Protein AF-A0A0B1PHY6-F1 (afdb_monomer_lite)

Foldseek 3Di:
DDAKDWDADLCQHTDDIDGDPVDDVVVVVVVVVVVSVVSNVDDPPDDQWDWDDDPPDIDTDGHDDD

InterPro domains:
  IPR010908 Longin domain [PS50859] (6-66)
  IPR011012 Longin-like domain superfamily [SSF64356] (1-62)
  IPR044565 Vesicle-trafficking protein Sec22 [PTHR45837] (1-62)

Radius of gyration: 12.09 Å; chains: 1; bounding box: 32×21×33 Å

Structure (mmCIF, N/CA/C/O backbone):
data_AF-A0A0B1PHY6-F1
#
_entry.id   AF-A0A0B1PHY6-F1
#
loop_
_atom_site.group_PDB
_atom_site.id
_atom_site.type_symbol
_atom_site.label_atom_id
_atom_site.label_alt_id
_atom_site.label_comp_id
_atom_site.label_asym_id
_atom_site.label_entity_id
_atom_site.label_seq_id
_atom_site.pdbx_PDB_ins_code
_atom_site.Cartn_x
_atom_site.Cartn_y
_atom_site.Cartn_z
_atom_site.occupancy
_atom_site.B_iso_or_equiv
_atom_site.auth_seq_id
_atom_site.auth_comp_id
_atom_site.auth_asym_id
_atom_site.auth_atom_id
_atom_site.pdbx_PDB_model_num
ATOM 1 N N . MET A 1 1 ? -2.211 13.814 10.929 1.00 81.12 1 MET A N 1
ATOM 2 C CA . MET A 1 1 ? -1.860 12.630 11.744 1.00 81.12 1 MET A CA 1
ATOM 3 C C . MET A 1 1 ? -1.715 11.440 10.802 1.00 81.12 1 MET A C 1
ATOM 5 O O . MET A 1 1 ? -2.353 11.473 9.757 1.00 81.12 1 MET A O 1
ATOM 9 N N . ILE A 1 2 ? -0.851 10.462 11.090 1.00 85.50 2 ILE A N 1
ATOM 10 C CA . ILE A 1 2 ? -0.647 9.288 10.219 1.00 85.50 2 ILE A CA 1
ATOM 11 C C . ILE A 1 2 ? -1.499 8.139 10.755 1.00 85.50 2 ILE A C 1
ATOM 13 O O . ILE A 1 2 ? -1.333 7.761 11.903 1.00 85.50 2 ILE A O 1
ATOM 17 N N . HIS A 1 3 ? -2.383 7.593 9.920 1.00 88.88 3 HIS A N 1
ATOM 18 C CA . HIS A 1 3 ? -3.331 6.543 10.320 1.00 88.88 3 HIS A CA 1
ATOM 19 C C . HIS A 1 3 ? -2.818 5.123 10.043 1.00 88.88 3 HIS A C 1
ATOM 21 O O . HIS A 1 3 ? -3.155 4.165 10.734 1.00 88.88 3 HIS A O 1
ATOM 27 N N . SER A 1 4 ? -2.038 4.957 8.975 1.00 90.81 4 SER A N 1
ATOM 28 C CA . SER A 1 4 ? -1.468 3.672 8.585 1.00 90.81 4 SER A CA 1
ATOM 29 C C . SER A 1 4 ? -0.247 3.889 7.705 1.00 90.81 4 SER A C 1
ATOM 31 O O . SER A 1 4 ? -0.252 4.759 6.832 1.00 90.81 4 SER A O 1
ATOM 33 N N . THR A 1 5 ? 0.772 3.063 7.920 1.00 93.25 5 THR A N 1
ATOM 34 C CA . THR A 1 5 ? 1.982 3.015 7.104 1.00 93.25 5 THR A CA 1
ATOM 35 C C . THR A 1 5 ? 2.160 1.594 6.599 1.00 93.25 5 THR A C 1
ATOM 37 O O . THR A 1 5 ? 2.045 0.635 7.358 1.00 93.25 5 THR A O 1
ATOM 40 N N . GLN A 1 6 ? 2.460 1.441 5.314 1.00 93.75 6 GLN A N 1
ATOM 41 C CA . GLN A 1 6 ? 2.677 0.140 4.698 1.00 93.75 6 GLN A CA 1
ATOM 42 C C . GLN A 1 6 ? 3.888 0.194 3.769 1.00 93.75 6 GLN A C 1
ATOM 44 O O . GLN A 1 6 ? 4.039 1.123 2.981 1.00 93.75 6 GLN A O 1
ATOM 49 N N . ILE A 1 7 ? 4.708 -0.852 3.825 1.00 94.31 7 ILE A N 1
ATOM 50 C CA . ILE A 1 7 ? 5.783 -1.120 2.874 1.00 94.31 7 ILE A CA 1
ATOM 51 C C . ILE A 1 7 ? 5.436 -2.412 2.140 1.00 94.31 7 ILE A C 1
ATOM 53 O O . ILE A 1 7 ? 5.205 -3.463 2.745 1.00 94.31 7 ILE A O 1
ATOM 57 N N . SER A 1 8 ? 5.410 -2.342 0.818 1.00 93.81 8 SER A N 1
ATOM 58 C CA . SER A 1 8 ? 5.149 -3.487 -0.049 1.00 93.81 8 SER A CA 1
ATOM 59 C C . SER A 1 8 ? 6.003 -3.417 -1.298 1.00 93.81 8 SER A C 1
ATOM 61 O O . SER A 1 8 ? 6.365 -2.336 -1.764 1.00 93.81 8 SER A O 1
ATOM 63 N N . ARG A 1 9 ? 6.296 -4.584 -1.859 1.00 91.31 9 ARG A N 1
ATOM 64 C CA . ARG A 1 9 ? 6.964 -4.701 -3.149 1.00 91.31 9 ARG A CA 1
ATOM 65 C C . ARG A 1 9 ? 5.973 -4.387 -4.282 1.00 91.31 9 ARG A C 1
ATOM 67 O O . ARG A 1 9 ? 4.762 -4.525 -4.115 1.00 91.31 9 ARG A O 1
ATOM 74 N N . LEU A 1 10 ? 6.492 -3.958 -5.435 1.00 89.19 10 LEU A N 1
ATOM 75 C CA . LEU A 1 10 ? 5.700 -3.553 -6.611 1.00 89.19 10 LEU A CA 1
ATOM 76 C C . LEU A 1 10 ? 4.802 -4.660 -7.191 1.00 89.19 10 LEU A C 1
ATOM 78 O O . LEU A 1 10 ? 3.885 -4.371 -7.944 1.00 89.19 10 LEU A O 1
ATOM 82 N N . ASP A 1 11 ? 5.037 -5.922 -6.846 1.00 87.00 11 ASP A N 1
ATOM 83 C CA . ASP A 1 11 ? 4.169 -7.048 -7.206 1.00 87.00 11 ASP A CA 1
ATOM 84 C C . ASP A 1 11 ? 2.992 -7.246 -6.231 1.00 87.00 11 ASP A C 1
ATOM 86 O O . ASP A 1 11 ? 2.218 -8.193 -6.362 1.00 87.00 11 ASP A O 1
ATOM 90 N N . GLY A 1 12 ? 2.847 -6.358 -5.245 1.00 85.44 12 GLY A N 1
ATOM 91 C CA . GLY A 1 12 ? 1.774 -6.384 -4.257 1.00 85.44 12 GLY A CA 1
ATOM 92 C C . GLY A 1 12 ? 2.067 -7.243 -3.027 1.00 85.44 12 GLY A C 1
ATOM 93 O O . GLY A 1 12 ? 1.193 -7.358 -2.164 1.00 85.44 12 GLY A O 1
ATOM 94 N N . LEU A 1 13 ? 3.270 -7.819 -2.903 1.00 91.12 13 LEU A N 1
ATOM 95 C CA . LEU A 1 13 ? 3.666 -8.530 -1.689 1.00 91.12 13 LEU A CA 1
ATOM 96 C C . LEU A 1 13 ? 3.890 -7.530 -0.546 1.00 91.12 13 LEU A C 1
ATOM 98 O O . LEU A 1 13 ? 4.776 -6.675 -0.609 1.00 91.12 13 LEU A O 1
ATOM 102 N N . MET A 1 14 ? 3.092 -7.648 0.513 1.00 91.81 14 MET A N 1
ATOM 103 C CA . MET A 1 14 ? 3.285 -6.877 1.740 1.00 91.81 14 MET A CA 1
ATOM 104 C C . MET A 1 14 ? 4.546 -7.317 2.481 1.00 91.81 14 MET A C 1
ATOM 106 O O . MET A 1 14 ? 4.741 -8.508 2.701 1.00 91.81 14 MET A O 1
ATOM 110 N N . LEU A 1 15 ? 5.372 -6.346 2.883 1.00 94.31 15 LEU A N 1
ATOM 111 C CA . LEU A 1 15 ? 6.600 -6.578 3.649 1.00 94.31 15 LEU A CA 1
ATOM 112 C C . LEU A 1 15 ? 6.428 -6.162 5.111 1.00 94.31 15 LEU A C 1
ATOM 114 O O . LEU A 1 15 ? 6.806 -6.901 6.013 1.00 94.31 15 LEU A O 1
ATOM 118 N N . CYS A 1 16 ? 5.852 -4.982 5.341 1.00 94.44 16 CYS A N 1
ATOM 119 C CA . CYS A 1 16 ? 5.615 -4.439 6.673 1.00 94.44 16 CYS A CA 1
ATOM 120 C C . CYS A 1 16 ? 4.364 -3.553 6.663 1.00 94.44 16 CYS A C 1
ATOM 122 O O . CYS A 1 16 ? 4.077 -2.891 5.663 1.00 94.44 16 CYS A O 1
ATOM 124 N N . ALA A 1 17 ? 3.626 -3.528 7.767 1.00 92.38 17 ALA A N 1
ATOM 125 C CA . ALA A 1 17 ? 2.552 -2.574 7.994 1.00 92.38 17 ALA A CA 1
ATOM 126 C C . ALA A 1 17 ? 2.466 -2.195 9.467 1.00 92.38 17 ALA A C 1
ATOM 128 O O . ALA A 1 17 ? 2.690 -3.026 10.345 1.00 92.38 17 ALA A O 1
ATOM 129 N N . SER A 1 18 ? 2.058 -0.957 9.704 1.00 90.38 18 SER A N 1
ATOM 130 C CA . SER A 1 18 ? 1.560 -0.473 10.980 1.00 90.38 18 SER A CA 1
ATOM 131 C C . SER A 1 18 ? 0.243 0.269 10.757 1.00 90.38 18 SER A C 1
ATOM 133 O O . SER A 1 18 ? 0.019 0.919 9.727 1.00 90.38 18 SER A O 1
ATOM 135 N N . VAL A 1 19 ? -0.668 0.129 11.709 1.00 87.62 19 VAL A N 1
ATOM 136 C CA . VAL A 1 19 ? -1.961 0.812 11.731 1.00 87.62 19 VAL A CA 1
ATOM 137 C C . VAL A 1 19 ? -2.114 1.390 13.126 1.00 87.62 19 VAL A C 1
ATOM 139 O O . VAL A 1 19 ? -1.780 0.714 14.095 1.00 87.62 19 VAL A O 1
ATOM 142 N N . ASP A 1 20 ? -2.580 2.629 13.211 1.00 83.00 20 ASP A N 1
ATOM 143 C CA . ASP A 1 20 ? -2.973 3.226 14.482 1.00 83.00 20 ASP A CA 1
ATOM 144 C C . ASP A 1 20 ? -4.366 2.699 14.871 1.00 83.00 20 ASP A C 1
ATOM 146 O O . ASP A 1 20 ? -5.337 2.892 14.133 1.00 83.00 20 ASP A O 1
ATOM 150 N N . GLU A 1 21 ? -4.450 1.959 15.978 1.00 69.19 21 GLU A N 1
ATOM 151 C CA . GLU A 1 21 ? -5.668 1.267 16.431 1.00 69.19 21 GLU A CA 1
ATOM 152 C C . GLU A 1 21 ? -6.688 2.213 17.081 1.00 69.19 21 GLU A C 1
ATOM 154 O O . GLU A 1 21 ? -7.868 1.873 17.171 1.00 69.19 21 GLU A O 1
ATOM 159 N N . GLU A 1 22 ? -6.286 3.425 17.481 1.00 67.06 22 GLU A N 1
ATOM 160 C CA . GLU A 1 22 ? -7.188 4.381 18.141 1.00 67.06 22 GLU A CA 1
ATOM 161 C C . GLU A 1 22 ? -8.221 5.002 17.179 1.00 67.06 22 GLU A C 1
ATOM 163 O O . GLU A 1 22 ? -9.153 5.689 17.607 1.00 67.06 22 GLU A O 1
ATOM 168 N N . GLN A 1 23 ? -8.098 4.765 15.867 1.00 61.06 23 GLN A N 1
ATOM 169 C CA . GLN A 1 23 ? -8.922 5.417 14.851 1.00 61.06 23 GLN A CA 1
ATOM 170 C C . GLN A 1 23 ? -9.847 4.467 14.094 1.00 61.06 23 GLN A C 1
ATOM 172 O O . GLN A 1 23 ? -9.425 3.564 13.382 1.00 61.06 23 GLN A O 1
ATOM 177 N N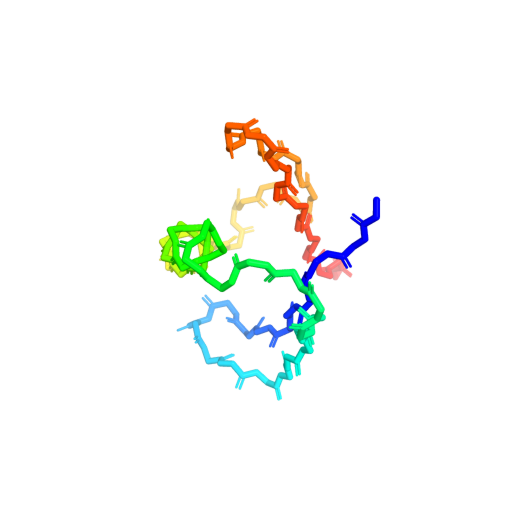 . ASN A 1 24 ? -11.140 4.776 14.225 1.00 65.81 24 ASN A N 1
ATOM 178 C CA . ASN A 1 24 ? -12.322 4.205 13.579 1.00 65.81 24 ASN A CA 1
ATOM 179 C C . ASN A 1 24 ? -12.027 3.268 12.380 1.00 65.81 24 ASN A C 1
ATOM 181 O O . ASN A 1 24 ? -11.960 3.702 11.223 1.00 65.81 24 ASN A O 1
ATOM 185 N N . GLU A 1 25 ? -11.883 1.965 12.656 1.00 67.12 25 GLU A N 1
ATOM 186 C CA . GLU A 1 25 ? -11.502 0.940 11.670 1.00 67.12 25 GLU A CA 1
ATOM 187 C C . GLU A 1 25 ? -12.421 0.902 10.442 1.00 67.12 25 GLU A C 1
ATOM 189 O O . GLU A 1 25 ? -11.971 0.606 9.330 1.00 67.12 25 GLU A O 1
ATOM 194 N N . ALA A 1 26 ? -13.703 1.236 10.625 1.00 73.38 26 ALA A N 1
ATOM 195 C CA . ALA A 1 26 ? -14.699 1.244 9.561 1.00 73.38 26 ALA A CA 1
ATOM 196 C C . ALA A 1 26 ? -14.319 2.214 8.431 1.00 73.38 26 ALA A C 1
ATOM 198 O O . ALA A 1 26 ? -14.308 1.819 7.264 1.00 73.38 26 ALA A O 1
ATOM 199 N N . SER A 1 27 ? -13.924 3.445 8.766 1.00 77.00 27 SER A N 1
ATOM 200 C CA . SER A 1 27 ? -13.543 4.466 7.780 1.00 77.00 27 SER A CA 1
ATOM 201 C C . SER A 1 27 ? -12.210 4.144 7.097 1.00 77.00 27 SER A C 1
ATOM 203 O O . SER A 1 27 ? -12.015 4.449 5.922 1.00 77.00 27 SER A O 1
ATOM 205 N N . LEU A 1 28 ? -11.292 3.483 7.811 1.00 83.25 28 LEU A N 1
ATOM 206 C CA . LEU A 1 28 ? -10.002 3.059 7.259 1.00 83.25 28 LEU A CA 1
ATOM 207 C C . LEU A 1 28 ? -10.107 1.814 6.371 1.00 83.25 28 LEU A C 1
ATOM 209 O O . LEU A 1 28 ? -9.231 1.593 5.533 1.00 83.25 28 LEU A O 1
ATOM 213 N N . SER A 1 29 ? -11.156 1.002 6.518 1.00 86.81 29 SER A N 1
ATOM 214 C CA . SER A 1 29 ? -11.350 -0.207 5.708 1.00 86.81 29 SER A CA 1
ATOM 215 C C . SER A 1 29 ? -11.441 0.102 4.206 1.00 86.81 29 SER A C 1
ATOM 217 O O . SER A 1 29 ? -10.824 -0.587 3.384 1.00 86.81 29 SER A O 1
ATOM 219 N N . GLU A 1 30 ? -12.124 1.191 3.845 1.00 88.81 30 GLU A N 1
ATOM 220 C CA . GLU A 1 30 ? -12.251 1.641 2.461 1.00 88.81 30 GLU A CA 1
ATOM 221 C C . GLU A 1 30 ? -10.909 2.138 1.914 1.00 88.81 30 GLU A C 1
ATOM 223 O O . GLU A 1 30 ? -10.487 1.718 0.832 1.00 88.81 30 GLU A O 1
ATOM 228 N N . ILE A 1 31 ? -10.182 2.941 2.696 1.00 91.44 31 ILE A N 1
ATOM 229 C CA . ILE A 1 31 ? -8.845 3.430 2.332 1.00 91.44 31 ILE A CA 1
ATOM 230 C C . ILE A 1 31 ? -7.877 2.264 2.127 1.00 91.44 31 ILE A C 1
ATOM 232 O O . ILE A 1 31 ? -7.189 2.211 1.110 1.00 91.44 31 ILE A O 1
ATOM 236 N N . LYS A 1 32 ? -7.878 1.260 3.012 1.00 89.44 32 LYS A N 1
ATOM 237 C CA . LYS A 1 32 ? -7.065 0.039 2.851 1.00 89.44 32 LYS A CA 1
ATOM 238 C C . LYS A 1 32 ? -7.396 -0.698 1.543 1.00 89.44 32 LYS A C 1
ATOM 240 O O . LYS A 1 32 ? -6.497 -1.222 0.880 1.00 89.44 32 LYS A O 1
ATOM 245 N N . SER A 1 33 ? -8.666 -0.727 1.135 1.00 91.56 33 SER A N 1
ATOM 246 C CA . SER A 1 33 ? -9.080 -1.288 -0.161 1.00 91.56 33 SER A CA 1
ATOM 247 C C . SER A 1 33 ? -8.554 -0.462 -1.343 1.00 91.56 33 SER A C 1
ATOM 249 O O . SER A 1 33 ? -8.046 -1.027 -2.317 1.00 91.56 33 SER A O 1
ATOM 251 N N . GLN A 1 34 ? -8.604 0.870 -1.252 1.00 92.81 34 GLN A N 1
ATOM 252 C CA . GLN A 1 34 ? -8.047 1.771 -2.266 1.00 92.81 34 GLN A CA 1
ATOM 253 C C . GLN A 1 34 ? -6.520 1.631 -2.380 1.00 92.81 34 GLN A C 1
ATOM 255 O O . GLN A 1 34 ? -6.013 1.479 -3.491 1.00 92.81 34 GLN A O 1
ATOM 260 N N . VAL A 1 35 ? -5.797 1.545 -1.259 1.00 92.81 35 VAL A N 1
ATOM 261 C CA . VAL A 1 35 ? -4.345 1.285 -1.226 1.00 92.81 35 VAL A CA 1
ATOM 262 C C . VAL A 1 35 ? -4.003 -0.019 -1.951 1.00 92.81 35 VAL A C 1
ATOM 264 O O . VAL A 1 35 ? -3.114 -0.035 -2.801 1.00 92.81 35 VAL A O 1
ATOM 267 N N . LYS A 1 36 ? -4.755 -1.105 -1.721 1.00 91.88 36 LYS A N 1
ATOM 268 C CA . LYS A 1 36 ? -4.563 -2.370 -2.460 1.00 91.88 36 LYS A CA 1
ATOM 269 C C . LYS A 1 36 ? -4.774 -2.211 -3.969 1.00 91.88 36 LYS A C 1
ATOM 271 O O . LYS A 1 36 ? -4.064 -2.844 -4.751 1.00 91.88 36 LYS A O 1
ATOM 276 N N . LYS A 1 37 ? -5.732 -1.382 -4.401 1.00 93.19 37 LYS A N 1
ATOM 277 C CA . LYS A 1 37 ? -5.940 -1.080 -5.830 1.00 93.19 37 LYS A CA 1
ATOM 278 C C . LYS A 1 37 ? -4.775 -0.278 -6.410 1.00 93.19 37 LYS A C 1
ATOM 280 O O . LYS A 1 37 ? -4.354 -0.584 -7.521 1.00 93.19 37 LYS A O 1
ATOM 285 N N . ILE A 1 38 ? -4.256 0.702 -5.668 1.00 93.06 38 ILE A N 1
ATOM 286 C CA . ILE A 1 38 ? -3.095 1.509 -6.070 1.00 93.06 38 ILE A CA 1
ATOM 287 C C . ILE A 1 38 ? -1.871 0.606 -6.236 1.00 93.06 38 ILE A C 1
ATOM 289 O O . ILE A 1 38 ? -1.278 0.586 -7.309 1.00 93.06 38 ILE A O 1
ATOM 293 N N . LEU A 1 39 ? -1.559 -0.224 -5.238 1.00 92.12 39 LEU A N 1
ATOM 294 C CA . LEU A 1 39 ? -0.423 -1.153 -5.284 1.00 92.12 39 LEU A CA 1
ATOM 295 C C . LEU A 1 39 ? -0.482 -2.125 -6.464 1.00 92.12 39 LEU A C 1
ATOM 297 O O . LEU A 1 39 ? 0.545 -2.420 -7.057 1.00 92.12 39 LEU A O 1
ATOM 301 N N . ARG A 1 40 ? -1.681 -2.584 -6.845 1.00 91.38 40 ARG A N 1
ATOM 302 C CA . ARG A 1 40 ? -1.869 -3.438 -8.030 1.00 91.38 40 ARG A CA 1
ATOM 303 C C . ARG A 1 40 ? -1.656 -2.714 -9.362 1.00 91.38 40 ARG A C 1
ATOM 305 O O . ARG A 1 40 ? -1.489 -3.382 -10.377 1.00 91.38 40 ARG A O 1
ATOM 312 N N . ARG A 1 41 ? -1.749 -1.382 -9.387 1.00 91.75 41 ARG A N 1
ATOM 313 C CA . ARG A 1 41 ? -1.593 -0.560 -10.600 1.00 91.75 41 ARG A CA 1
ATOM 314 C C . ARG A 1 41 ? -0.204 0.060 -10.720 1.00 91.75 41 ARG A C 1
ATOM 316 O O . ARG A 1 41 ? 0.233 0.315 -11.844 1.00 91.75 41 ARG A O 1
ATOM 323 N N . LEU A 1 42 ? 0.464 0.302 -9.592 1.00 92.69 42 LEU A N 1
ATOM 324 C CA . LEU A 1 42 ? 1.819 0.838 -9.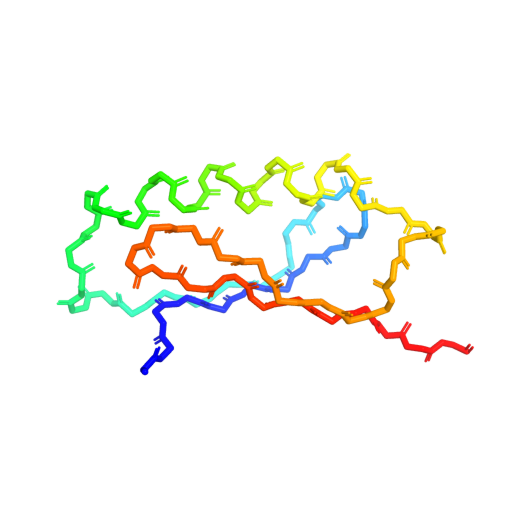558 1.00 92.69 42 LEU A CA 1
ATOM 325 C C . LEU A 1 42 ? 2.777 -0.076 -10.318 1.00 92.69 42 LEU A C 1
ATOM 327 O O . LEU A 1 42 ? 2.754 -1.299 -10.205 1.00 92.69 42 LEU A O 1
ATOM 331 N N . ASN A 1 43 ? 3.626 0.548 -11.119 1.00 90.38 43 ASN A N 1
ATOM 332 C CA . ASN A 1 43 ? 4.625 -0.116 -11.937 1.00 90.38 43 ASN A CA 1
ATOM 333 C C . ASN A 1 43 ? 5.837 0.809 -12.109 1.00 90.38 43 ASN A C 1
ATOM 335 O O . ASN A 1 43 ? 5.858 1.926 -11.599 1.00 90.38 43 ASN A O 1
ATOM 339 N N . ARG A 1 44 ? 6.852 0.353 -12.845 1.00 88.31 44 ARG A N 1
ATOM 340 C CA . ARG A 1 44 ? 8.114 1.092 -13.026 1.00 88.31 44 ARG A CA 1
ATOM 341 C C . ARG A 1 44 ? 7.973 2.432 -13.759 1.00 88.31 44 ARG A C 1
ATOM 343 O O . ARG A 1 44 ? 8.883 3.241 -13.669 1.00 88.31 44 ARG A O 1
ATOM 350 N N . ASN A 1 45 ? 6.862 2.659 -14.458 1.00 90.94 45 ASN A N 1
ATOM 351 C CA . ASN A 1 45 ? 6.575 3.912 -15.160 1.00 90.94 45 ASN A CA 1
ATOM 352 C C . ASN A 1 45 ? 5.704 4.864 -14.324 1.00 90.94 45 ASN A C 1
ATOM 354 O O . ASN A 1 45 ? 5.299 5.911 -14.817 1.00 90.94 45 ASN A O 1
ATOM 358 N N . SER A 1 46 ? 5.327 4.474 -13.103 1.00 92.06 46 SER A N 1
ATOM 359 C CA . SER A 1 46 ? 4.548 5.331 -12.208 1.00 92.06 46 SER A CA 1
ATOM 360 C C . SER A 1 46 ? 5.429 6.420 -11.607 1.00 92.06 46 SER A C 1
ATOM 362 O O . SER A 1 46 ? 6.615 6.195 -11.374 1.00 92.06 46 SER A O 1
ATOM 364 N N . GLU A 1 47 ? 4.832 7.573 -11.306 1.00 92.62 47 GLU A N 1
ATOM 365 C CA . GLU A 1 47 ? 5.524 8.657 -10.608 1.00 92.62 47 GLU A CA 1
ATOM 366 C C . GLU A 1 47 ? 6.136 8.163 -9.297 1.00 92.62 47 GLU A C 1
ATOM 368 O O . GLU A 1 47 ? 5.481 7.447 -8.533 1.00 92.62 47 GLU A O 1
ATOM 373 N N . GLY A 1 48 ? 7.387 8.553 -9.040 1.00 92.94 48 GLY A N 1
ATOM 374 C CA . GLY A 1 48 ? 8.161 8.080 -7.891 1.00 92.94 48 GLY A CA 1
ATOM 375 C C . GLY A 1 48 ? 7.575 8.511 -6.548 1.00 92.94 48 GLY A C 1
ATOM 376 O O . GLY A 1 48 ? 7.767 7.830 -5.552 1.00 92.94 48 GLY A O 1
ATOM 377 N N . GLN A 1 49 ? 6.811 9.597 -6.507 1.00 94.81 49 GLN A N 1
ATOM 378 C CA . GLN A 1 49 ? 6.089 10.036 -5.321 1.00 94.81 49 GLN A CA 1
ATOM 379 C C . GLN A 1 49 ? 4.788 10.704 -5.750 1.00 94.81 49 GLN A C 1
ATOM 381 O O . GLN A 1 49 ? 4.784 11.498 -6.688 1.00 94.81 49 GLN A O 1
ATOM 386 N N . ALA A 1 50 ? 3.689 10.423 -5.051 1.00 95.00 50 ALA A N 1
ATOM 387 C CA . ALA A 1 50 ? 2.453 11.169 -5.253 1.00 95.00 50 ALA A CA 1
ATOM 388 C C . ALA A 1 50 ? 1.598 11.233 -3.986 1.00 95.00 50 ALA A C 1
ATOM 390 O O . ALA A 1 50 ? 1.751 10.443 -3.049 1.00 95.00 50 ALA A O 1
ATOM 391 N N . SER A 1 51 ? 0.677 12.194 -3.993 1.00 96.06 51 SER A N 1
ATOM 392 C CA . SER A 1 51 ? -0.382 12.349 -2.997 1.00 96.06 51 SER A CA 1
ATOM 393 C C . SER A 1 51 ? -1.732 12.188 -3.684 1.00 96.06 51 SER A C 1
ATOM 395 O O . SER A 1 51 ? -1.983 12.818 -4.709 1.00 96.06 51 SER A O 1
ATOM 397 N N . ILE A 1 52 ? -2.588 11.332 -3.135 1.00 94.69 52 ILE A N 1
ATOM 398 C CA . ILE A 1 52 ? -3.915 11.027 -3.669 1.00 94.69 52 ILE A CA 1
ATOM 399 C C . ILE A 1 52 ? -4.943 11.380 -2.597 1.00 94.69 52 ILE A C 1
ATOM 401 O O . ILE A 1 52 ? -4.918 10.831 -1.495 1.00 94.69 52 ILE A O 1
ATOM 405 N N . GLU A 1 53 ? -5.850 12.296 -2.914 1.00 94.62 53 GLU A N 1
ATOM 406 C CA . GLU A 1 53 ? -6.961 12.657 -2.035 1.00 94.62 53 GLU A CA 1
ATOM 407 C C . GLU A 1 53 ? -8.034 11.561 -2.064 1.00 94.62 53 GLU A C 1
ATOM 409 O O . GLU A 1 53 ? -8.389 11.030 -3.117 1.00 94.62 53 GLU A O 1
ATOM 414 N N . SER A 1 54 ? -8.521 11.155 -0.894 1.00 89.62 54 SER A N 1
ATOM 415 C CA . SER A 1 54 ? -9.464 10.043 -0.736 1.00 89.62 54 SER A CA 1
ATOM 416 C C . SER A 1 54 ? -10.452 10.363 0.383 1.00 89.62 54 SER A C 1
ATOM 418 O O . SER A 1 54 ? -10.427 9.789 1.472 1.00 89.62 54 SER A O 1
ATOM 420 N N . GLY A 1 55 ? -11.319 11.339 0.104 1.00 87.50 55 GLY A N 1
ATOM 421 C CA . GLY A 1 55 ? -12.305 11.847 1.054 1.00 87.50 55 GLY A CA 1
ATOM 422 C C . GLY A 1 55 ? -11.628 12.584 2.217 1.00 87.50 55 GLY A C 1
ATOM 423 O O . GLY A 1 55 ? -10.895 13.537 1.966 1.00 87.50 55 GLY A O 1
ATOM 424 N N . PRO A 1 56 ? -11.847 12.172 3.480 1.00 88.94 56 PRO A N 1
ATOM 425 C CA . PRO A 1 56 ? -11.237 12.823 4.640 1.00 88.94 56 PRO A CA 1
ATOM 426 C C . PRO A 1 56 ? -9.753 12.465 4.836 1.00 88.94 56 PRO A C 1
ATOM 428 O O . PRO A 1 56 ? -9.115 13.007 5.736 1.00 88.94 56 PRO A O 1
ATOM 431 N N . PHE A 1 57 ? -9.205 11.550 4.029 1.00 91.50 57 PHE A N 1
ATOM 432 C CA . PHE A 1 57 ? -7.825 11.085 4.134 1.00 91.50 57 PHE A CA 1
ATOM 433 C C . PHE A 1 57 ? -7.029 11.387 2.864 1.00 91.50 57 PHE A C 1
ATOM 435 O O . PHE A 1 57 ? -7.574 11.514 1.767 1.00 91.50 57 PHE A O 1
ATOM 442 N N . THR A 1 58 ? -5.707 11.430 3.009 1.00 94.25 58 THR A N 1
ATOM 443 C CA . THR A 1 58 ? -4.766 11.552 1.893 1.00 94.25 58 THR A CA 1
ATOM 444 C C . THR A 1 58 ? -3.832 10.352 1.902 1.00 94.25 58 THR A C 1
ATOM 446 O O . THR A 1 58 ? -3.184 10.070 2.911 1.00 94.25 58 THR A O 1
ATOM 449 N N . ILE A 1 59 ? -3.753 9.643 0.779 1.00 94.69 59 ILE A N 1
ATOM 450 C CA . ILE A 1 59 ? -2.8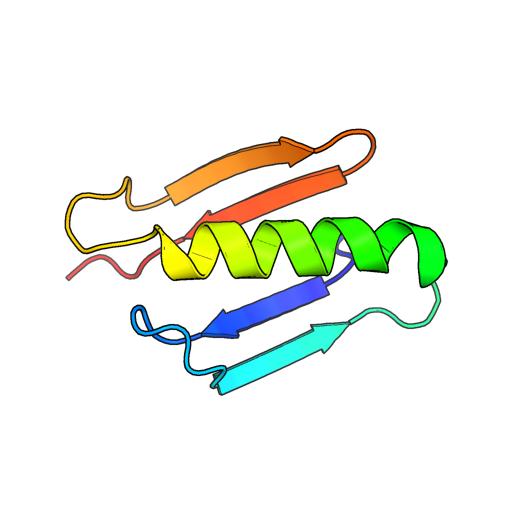26 8.530 0.580 1.00 94.69 59 ILE A CA 1
ATOM 451 C C . ILE A 1 59 ? -1.536 9.099 -0.002 1.00 94.69 59 ILE A C 1
ATOM 453 O O . ILE A 1 59 ? -1.543 9.715 -1.066 1.00 94.69 59 ILE A O 1
ATOM 457 N N . GLN A 1 60 ? -0.425 8.878 0.689 1.00 94.81 60 GLN A N 1
ATOM 458 C CA . GLN A 1 60 ? 0.902 9.309 0.260 1.00 94.81 60 GLN A CA 1
ATOM 459 C C . GLN A 1 60 ? 1.740 8.069 -0.021 1.00 94.81 60 GLN A C 1
ATOM 461 O O . GLN A 1 60 ? 1.822 7.177 0.826 1.00 94.81 60 GLN A O 1
ATOM 466 N N . TYR A 1 61 ? 2.350 7.998 -1.202 1.00 94.88 61 TYR A N 1
ATOM 467 C CA . TYR A 1 61 ? 3.268 6.912 -1.535 1.00 94.88 61 TYR A CA 1
ATOM 468 C C . TYR A 1 61 ? 4.572 7.456 -2.111 1.00 94.88 61 TYR A C 1
ATOM 470 O O . TYR A 1 61 ? 4.602 8.520 -2.730 1.00 94.88 61 TYR A O 1
ATOM 478 N N . CYS A 1 62 ? 5.645 6.697 -1.903 1.00 94.31 62 CYS A N 1
ATOM 479 C CA . CYS A 1 62 ? 6.958 6.944 -2.475 1.00 94.31 62 CYS A CA 1
ATOM 480 C C . CYS A 1 62 ? 7.568 5.606 -2.910 1.00 94.31 62 CYS A C 1
ATOM 482 O O . CYS A 1 62 ? 7.445 4.597 -2.210 1.00 94.31 62 CYS A O 1
ATOM 484 N N . LEU A 1 63 ? 8.195 5.603 -4.076 1.00 92.12 63 LEU A N 1
ATOM 485 C CA . LEU A 1 63 ? 8.972 4.517 -4.640 1.00 92.12 63 LEU A CA 1
ATOM 486 C C . LEU A 1 63 ? 10.456 4.882 -4.507 1.00 92.12 63 LEU A C 1
ATOM 488 O O . LEU A 1 63 ? 10.822 6.037 -4.731 1.00 92.12 63 LEU A O 1
ATOM 492 N N . PRO A 1 64 ? 11.330 3.926 -4.158 1.00 83.25 64 PRO A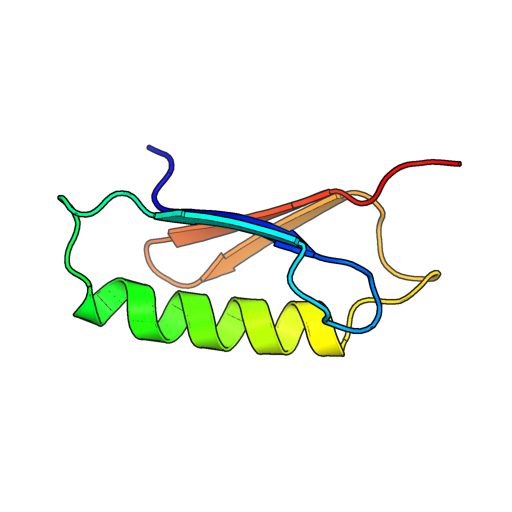 N 1
ATOM 493 C CA . PRO A 1 64 ? 12.760 4.191 -4.112 1.00 83.25 64 PRO A CA 1
ATOM 494 C C . PRO A 1 64 ? 13.277 4.562 -5.510 1.00 83.25 64 PRO 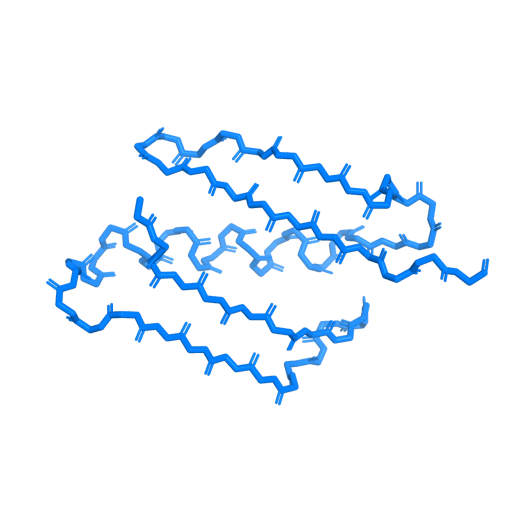A C 1
ATOM 496 O O . PRO A 1 64 ? 13.045 3.834 -6.476 1.00 83.25 64 PRO A O 1
ATOM 499 N N . MET A 1 65 ? 13.980 5.694 -5.601 1.00 70.44 65 MET A N 1
ATOM 500 C CA . MET A 1 65 ? 14.773 6.074 -6.772 1.00 70.44 65 MET A CA 1
ATOM 501 C C . MET A 1 65 ? 16.015 5.176 -6.828 1.00 70.44 65 MET A C 1
ATOM 503 O O . MET A 1 65 ? 16.749 5.096 -5.841 1.00 70.44 65 MET A O 1
ATOM 507 N N . TYR A 1 66 ? 16.220 4.495 -7.955 1.00 61.19 66 TYR A N 1
ATOM 508 C CA . TYR A 1 66 ? 17.466 3.796 -8.281 1.00 61.19 66 TYR A CA 1
ATOM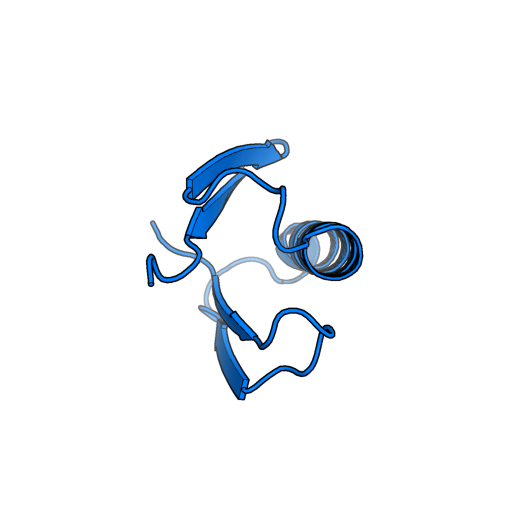 509 C C . TYR A 1 66 ? 18.293 4.637 -9.245 1.00 61.19 66 TYR A C 1
ATOM 511 O O . TYR A 1 66 ? 17.680 5.206 -10.176 1.00 61.19 66 TYR A O 1
#

Sequence (66 aa):
MIHSTQISRLDGLMLCASVDEEQNEASLSEIKSQVKKILRRLNRNSEGQASIESGPFTIQYCLPMY

Organism: Uncinula necator (NCBI:txid52586)

Secondary structure (DSSP, 8-state):
---EEEEE-TTS-EEEEEE-TTS-HHHHHHHHHHHHHHHHH--TTS-SEEEEEETTEEEEEE----

pLDDT: mean 87.92, std 8.71, range [61.06, 96.06]